Protein AF-A0A3D4QQ32-F1 (afdb_monomer_lite)

pLDDT: mean 86.43, std 11.85, range [46.62, 98.44]

Radius of gyration: 36.8 Å; chains: 1; bounding box: 83×20×96 Å

Structure (mmCIF, N/CA/C/O backbone):
data_AF-A0A3D4QQ32-F1
#
_entry.id   AF-A0A3D4QQ32-F1
#
loop_
_atom_site.group_PDB
_atom_site.id
_atom_site.type_symbol
_atom_site.label_atom_id
_atom_site.label_alt_id
_atom_site.label_comp_id
_atom_site.label_asym_id
_atom_site.label_entity_id
_atom_site.label_seq_id
_atom_site.pdbx_PDB_ins_code
_atom_site.Cartn_x
_atom_site.Cartn_y
_atom_site.Cartn_z
_atom_site.occupancy
_atom_site.B_iso_or_equiv
_atom_site.auth_seq_id
_atom_site.auth_comp_id
_atom_site.auth_asym_id
_atom_site.auth_atom_id
_atom_site.pdbx_PDB_model_num
ATOM 1 N N . MET A 1 1 ? 29.739 -12.065 -21.184 1.00 46.62 1 MET A N 1
ATOM 2 C CA . MET A 1 1 ? 28.775 -11.401 -22.089 1.00 46.62 1 MET A CA 1
ATOM 3 C C . MET A 1 1 ? 28.639 -9.953 -21.641 1.00 46.62 1 MET A C 1
ATOM 5 O O . MET A 1 1 ? 28.205 -9.726 -20.519 1.00 46.62 1 MET A O 1
ATOM 9 N N . THR A 1 2 ? 29.110 -8.991 -22.436 1.00 54.12 2 THR A N 1
ATOM 10 C CA . THR A 1 2 ? 29.081 -7.563 -22.084 1.00 54.12 2 THR A CA 1
ATOM 11 C C . THR A 1 2 ? 27.646 -7.046 -22.157 1.00 54.12 2 THR A C 1
ATOM 13 O O . THR A 1 2 ? 26.970 -7.158 -23.180 1.00 54.12 2 THR A O 1
ATOM 16 N N . LYS A 1 3 ? 27.135 -6.533 -21.039 1.00 68.06 3 LYS A N 1
ATOM 17 C CA . LYS A 1 3 ? 25.800 -5.946 -20.980 1.00 68.06 3 LYS A CA 1
ATOM 18 C C . LYS A 1 3 ? 25.859 -4.577 -21.656 1.00 68.06 3 LYS A C 1
ATOM 20 O O . LYS A 1 3 ? 26.614 -3.715 -21.226 1.00 68.06 3 LYS A O 1
ATOM 25 N N . ARG A 1 4 ? 25.080 -4.383 -22.722 1.00 76.62 4 ARG A N 1
ATOM 26 C CA . ARG A 1 4 ? 24.857 -3.044 -23.279 1.00 76.62 4 ARG A CA 1
ATOM 27 C C . ARG A 1 4 ? 23.987 -2.263 -22.301 1.00 76.62 4 ARG A C 1
ATOM 29 O O . ARG A 1 4 ? 22.820 -2.616 -22.103 1.00 76.62 4 ARG A O 1
ATOM 36 N N . ASP A 1 5 ? 24.561 -1.238 -21.690 1.00 79.56 5 ASP A N 1
ATOM 37 C CA . ASP A 1 5 ? 23.820 -0.288 -20.875 1.00 79.56 5 ASP A CA 1
ATOM 38 C C . ASP A 1 5 ? 23.301 0.844 -21.765 1.00 79.56 5 ASP A C 1
ATOM 40 O O . ASP A 1 5 ? 24.015 1.398 -22.595 1.00 79.56 5 ASP A O 1
ATOM 44 N N . TYR A 1 6 ? 22.012 1.135 -21.617 1.00 86.06 6 TYR A N 1
ATOM 45 C CA . TYR A 1 6 ? 21.318 2.186 -22.352 1.00 86.06 6 TYR A CA 1
ATOM 46 C C . TYR A 1 6 ? 20.872 3.256 -21.363 1.00 86.06 6 TYR A C 1
ATOM 48 O O . TYR A 1 6 ? 20.363 2.911 -20.282 1.00 86.06 6 TYR A O 1
ATOM 56 N N . THR A 1 7 ? 21.027 4.522 -21.751 1.00 86.75 7 THR A N 1
ATOM 57 C CA . THR A 1 7 ? 20.571 5.672 -20.965 1.00 86.75 7 THR A CA 1
ATOM 58 C C . THR A 1 7 ? 19.053 5.663 -20.815 1.00 86.75 7 THR A C 1
ATOM 60 O O . THR A 1 7 ? 18.333 4.943 -21.519 1.00 86.75 7 THR A O 1
ATOM 63 N N . GLN A 1 8 ? 18.555 6.406 -19.833 1.00 80.81 8 GLN A N 1
ATOM 64 C CA . GLN A 1 8 ? 17.134 6.414 -19.513 1.00 80.81 8 GLN A CA 1
ATOM 65 C C . GLN A 1 8 ? 16.331 7.104 -20.616 1.00 80.81 8 GLN A C 1
ATOM 67 O O . GLN A 1 8 ? 15.345 6.558 -21.107 1.00 80.81 8 GLN A O 1
ATOM 72 N N . GLU A 1 9 ? 16.833 8.243 -21.068 1.00 85.12 9 GLU A N 1
ATOM 73 C CA . GLU A 1 9 ? 16.263 9.081 -22.116 1.00 85.12 9 GLU A CA 1
ATOM 74 C C . GLU A 1 9 ? 16.106 8.273 -23.404 1.00 85.12 9 GLU A C 1
ATOM 76 O O . GLU A 1 9 ? 15.067 8.323 -24.063 1.00 85.12 9 GLU A O 1
ATOM 81 N N . PHE A 1 10 ? 17.105 7.439 -23.710 1.00 90.44 10 PHE A N 1
ATOM 82 C CA . PHE A 1 10 ? 17.068 6.557 -24.866 1.00 90.44 10 PHE A CA 1
ATOM 83 C C . PHE A 1 10 ? 15.996 5.471 -24.725 1.00 90.44 10 PHE A C 1
ATOM 85 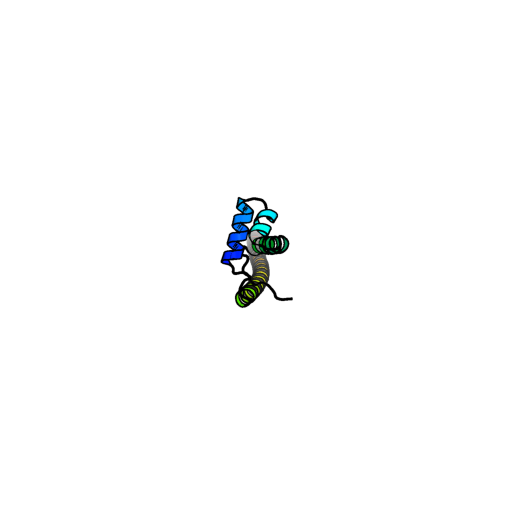O O . PHE A 1 10 ? 15.214 5.254 -25.647 1.00 90.44 10 PHE A O 1
ATOM 92 N N . LYS A 1 11 ? 15.889 4.806 -23.566 1.00 90.38 11 LYS A N 1
ATOM 93 C CA . LYS A 1 11 ? 14.831 3.799 -23.342 1.00 90.38 11 LYS A CA 1
ATOM 94 C C . LYS A 1 11 ? 13.442 4.406 -23.491 1.00 90.38 11 LYS A C 1
ATOM 96 O O . LYS A 1 11 ? 12.572 3.786 -24.099 1.00 90.38 11 LYS A O 1
ATOM 101 N N . GLU A 1 12 ? 13.234 5.600 -22.949 1.00 88.62 12 GLU A N 1
ATOM 102 C CA . GLU A 1 12 ? 11.962 6.308 -23.050 1.00 88.62 12 GLU A CA 1
ATOM 103 C C . GLU A 1 12 ? 11.649 6.737 -24.480 1.00 88.62 12 GLU A C 1
ATOM 105 O O . GLU A 1 12 ? 10.523 6.539 -24.932 1.00 88.62 12 GLU A O 1
ATOM 110 N N . GLN A 1 13 ? 12.637 7.262 -25.210 1.00 91.81 13 GLN A N 1
ATOM 111 C CA . GLN A 1 13 ? 12.491 7.612 -26.620 1.00 91.81 13 GLN A CA 1
ATOM 112 C C . GLN A 1 13 ? 12.047 6.396 -27.439 1.00 91.81 13 GLN A C 1
ATOM 114 O O . GLN A 1 13 ? 11.058 6.474 -28.163 1.00 91.81 13 GLN A O 1
ATOM 119 N N . ILE A 1 14 ? 12.718 5.254 -27.266 1.00 92.94 14 ILE A N 1
ATOM 120 C CA . ILE A 1 14 ? 12.372 4.010 -27.961 1.00 92.94 14 ILE A CA 1
ATOM 121 C C . ILE A 1 14 ? 10.965 3.536 -27.590 1.00 92.94 14 ILE A C 1
ATOM 123 O O . ILE A 1 14 ? 10.222 3.072 -28.454 1.00 92.94 14 ILE A O 1
ATOM 127 N N . LEU A 1 15 ? 10.575 3.635 -26.316 1.00 90.38 15 LEU A N 1
ATOM 128 C CA . LEU A 1 15 ? 9.240 3.230 -25.879 1.00 90.38 15 LEU A CA 1
ATOM 129 C C . LEU A 1 15 ? 8.137 4.147 -26.419 1.00 90.38 15 LEU A C 1
ATOM 131 O O . LEU A 1 15 ? 7.095 3.616 -26.803 1.00 90.38 15 LEU A O 1
ATOM 135 N N . ARG A 1 16 ? 8.360 5.467 -26.479 1.00 91.38 16 ARG A N 1
ATOM 136 C CA . ARG A 1 16 ? 7.440 6.430 -27.110 1.00 91.38 16 ARG A CA 1
ATOM 137 C C . ARG A 1 16 ? 7.290 6.140 -28.599 1.00 91.38 16 ARG A C 1
ATOM 139 O O . ARG A 1 16 ? 6.184 5.923 -29.076 1.00 91.38 16 ARG A O 1
ATOM 146 N N . GLU A 1 17 ? 8.404 5.977 -29.299 1.00 92.50 17 GLU A N 1
ATOM 147 C CA . GLU A 1 17 ? 8.398 5.672 -30.729 1.00 92.50 17 GLU A CA 1
ATOM 148 C C . GLU A 1 17 ? 7.728 4.317 -31.032 1.00 92.50 17 GLU A C 1
ATOM 150 O O . GLU A 1 17 ? 7.008 4.170 -32.016 1.00 92.50 17 GLU A O 1
ATOM 155 N N . CYS A 1 18 ? 7.887 3.317 -30.157 1.00 91.94 18 CYS A N 1
ATOM 156 C CA . CYS A 1 18 ? 7.150 2.054 -30.263 1.00 91.94 18 CYS A CA 1
ATOM 157 C C . CYS A 1 18 ? 5.634 2.213 -30.081 1.00 91.94 18 CYS A C 1
ATOM 159 O O . CYS A 1 18 ? 4.887 1.395 -30.618 1.00 91.94 18 CYS A O 1
ATOM 161 N N . GLN A 1 19 ? 5.183 3.194 -29.294 1.00 88.06 19 GLN A N 1
ATOM 162 C CA . GLN A 1 19 ? 3.759 3.495 -29.121 1.00 88.06 19 GLN A CA 1
ATOM 163 C C . GLN A 1 19 ? 3.201 4.221 -30.346 1.00 88.06 19 GLN A C 1
ATOM 165 O O . GLN A 1 19 ? 2.142 3.835 -30.826 1.00 88.06 19 GLN A O 1
ATOM 170 N N . GLU A 1 20 ? 3.937 5.193 -30.887 1.00 91.19 20 GLU A N 1
ATOM 171 C CA . GLU A 1 20 ? 3.550 5.959 -32.079 1.00 91.19 20 GLU A CA 1
ATOM 172 C C . GLU A 1 20 ? 3.495 5.089 -33.342 1.00 91.19 20 GLU A C 1
ATOM 174 O O . GLU A 1 20 ? 2.526 5.128 -34.093 1.00 91.19 20 GLU A O 1
ATOM 179 N N . VAL A 1 21 ? 4.520 4.259 -33.565 1.00 90.44 21 VAL A N 1
ATOM 180 C CA . VAL A 1 21 ? 4.615 3.389 -34.751 1.00 90.44 21 VAL A CA 1
ATOM 181 C C . VAL A 1 21 ? 3.720 2.149 -34.623 1.00 90.44 21 VAL A C 1
ATOM 183 O O . VAL A 1 21 ? 3.399 1.501 -35.617 1.00 90.44 21 VAL A O 1
ATOM 186 N N . GLY A 1 22 ? 3.366 1.744 -33.399 1.00 86.81 22 GLY A N 1
ATOM 187 C CA . GLY A 1 22 ? 2.580 0.534 -33.132 1.00 86.81 22 GLY A CA 1
ATOM 188 C C . GLY A 1 22 ? 3.303 -0.791 -33.429 1.00 86.81 22 GLY A C 1
ATOM 189 O O . GLY A 1 22 ? 2.737 -1.861 -33.205 1.00 86.81 22 GLY A O 1
ATOM 190 N N . ASN A 1 23 ? 4.561 -0.760 -33.892 1.00 89.94 23 ASN A N 1
ATOM 191 C CA . ASN A 1 23 ? 5.334 -1.949 -34.257 1.00 89.94 23 ASN A CA 1
ATOM 192 C C . ASN A 1 23 ? 6.750 -1.950 -33.655 1.00 89.94 23 ASN A C 1
ATOM 194 O O . ASN A 1 23 ? 7.687 -1.354 -34.188 1.00 89.94 23 ASN A O 1
ATOM 198 N N . VAL A 1 24 ? 6.922 -2.722 -32.577 1.00 91.56 24 VAL A N 1
ATOM 199 C CA . VAL A 1 24 ? 8.197 -2.862 -31.849 1.00 91.56 24 VAL A CA 1
ATOM 200 C C . VAL A 1 24 ? 9.316 -3.434 -32.726 1.00 91.56 24 VAL A C 1
ATOM 202 O O . VAL A 1 24 ? 10.467 -3.041 -32.566 1.00 91.56 24 VAL A O 1
ATOM 205 N N . ALA A 1 25 ? 9.016 -4.335 -33.666 1.00 90.94 25 ALA A N 1
ATOM 206 C CA . ALA A 1 25 ? 10.038 -4.990 -34.487 1.00 90.94 25 ALA A CA 1
ATOM 207 C C . ALA A 1 25 ? 10.686 -4.034 -35.502 1.00 90.94 25 ALA A C 1
ATOM 209 O O . ALA A 1 25 ? 11.867 -4.169 -35.824 1.00 90.94 25 ALA A O 1
ATOM 210 N N . VAL A 1 26 ? 9.932 -3.054 -36.006 1.00 92.88 26 VAL A N 1
ATOM 211 C CA . VAL A 1 26 ? 10.461 -2.020 -36.911 1.00 92.88 26 VAL A CA 1
ATOM 212 C C . VAL A 1 26 ? 11.391 -1.079 -36.148 1.00 92.88 26 VAL A C 1
ATOM 214 O O . VAL A 1 26 ? 12.529 -0.873 -36.569 1.00 92.88 26 VAL A O 1
ATOM 217 N N . VAL A 1 27 ? 10.947 -0.591 -34.987 1.00 93.94 27 VAL A N 1
ATOM 218 C CA . VAL A 1 27 ? 11.746 0.288 -34.120 1.00 93.94 27 VAL A CA 1
ATOM 219 C C . VAL A 1 27 ? 13.018 -0.421 -33.638 1.00 93.94 27 VAL A C 1
ATOM 221 O O . VAL A 1 27 ? 14.110 0.136 -33.714 1.00 93.94 27 VAL A O 1
ATOM 224 N N . ALA A 1 28 ? 12.903 -1.687 -33.227 1.00 93.69 28 ALA A N 1
ATOM 225 C CA . ALA A 1 28 ? 14.027 -2.529 -32.822 1.00 93.69 28 ALA A CA 1
ATOM 226 C C . ALA A 1 28 ? 15.113 -2.623 -33.904 1.00 93.69 28 ALA A C 1
ATOM 228 O O . ALA A 1 28 ? 16.291 -2.421 -33.611 1.00 93.69 28 ALA A O 1
ATOM 229 N N . ARG A 1 29 ? 14.717 -2.877 -35.160 1.00 92.88 29 ARG A N 1
ATOM 230 C CA . ARG A 1 29 ? 15.651 -2.951 -36.294 1.00 92.88 29 ARG A CA 1
ATOM 231 C C . ARG A 1 29 ? 16.331 -1.612 -36.568 1.00 92.88 29 ARG A C 1
ATOM 233 O O . ARG A 1 29 ? 17.544 -1.597 -36.738 1.00 92.88 29 ARG A O 1
ATOM 240 N N . ARG A 1 30 ? 15.583 -0.501 -36.553 1.00 93.00 30 ARG A N 1
ATOM 241 C CA . ARG A 1 30 ? 16.134 0.845 -36.796 1.00 93.00 30 ARG A CA 1
ATOM 242 C C . ARG A 1 30 ? 17.214 1.228 -35.786 1.00 93.00 30 ARG A C 1
ATOM 244 O O . ARG A 1 30 ? 18.215 1.823 -36.162 1.00 93.00 30 ARG A O 1
ATOM 251 N N . HIS A 1 31 ? 17.026 0.855 -34.523 1.00 91.50 31 HIS A N 1
ATOM 252 C CA . HIS A 1 31 ? 17.962 1.183 -33.442 1.00 91.50 31 HIS A CA 1
ATOM 253 C C . HIS A 1 31 ? 18.959 0.062 -33.124 1.00 91.50 31 HIS A C 1
ATOM 255 O O . HIS A 1 31 ? 19.727 0.167 -32.170 1.00 91.50 31 HIS A O 1
ATOM 261 N N . ASN A 1 32 ? 18.954 -1.021 -33.909 1.00 91.75 32 ASN A N 1
ATOM 262 C CA . ASN A 1 32 ? 19.791 -2.205 -33.711 1.00 91.75 32 ASN A CA 1
ATOM 263 C C . ASN A 1 32 ? 19.700 -2.793 -32.281 1.00 91.75 32 ASN A C 1
ATOM 265 O O . ASN A 1 32 ? 20.694 -3.212 -31.677 1.00 91.75 32 ASN A O 1
ATOM 269 N N . ILE A 1 33 ? 18.484 -2.802 -31.727 1.00 92.25 33 ILE A N 1
ATOM 270 C CA . ILE A 1 33 ? 18.153 -3.333 -30.400 1.00 92.25 33 ILE A CA 1
ATOM 271 C C . ILE A 1 33 ? 17.350 -4.617 -30.588 1.00 92.25 33 ILE A C 1
ATOM 273 O O . ILE A 1 33 ? 16.516 -4.711 -31.482 1.00 92.25 33 ILE A O 1
ATOM 277 N N . SER A 1 34 ? 17.537 -5.612 -29.719 1.00 92.00 34 SER A N 1
ATOM 278 C CA . SER A 1 34 ? 16.656 -6.781 -29.752 1.00 92.00 34 SER A CA 1
ATOM 279 C C . SER A 1 34 ? 15.215 -6.384 -29.363 1.00 92.00 34 SER A C 1
ATOM 281 O O . SER A 1 34 ? 15.026 -5.684 -28.360 1.00 92.00 34 SER A O 1
ATOM 283 N N . PRO A 1 35 ? 14.175 -6.867 -30.071 1.00 92.19 35 PRO A N 1
ATOM 284 C CA . PRO A 1 35 ? 12.783 -6.621 -29.683 1.00 92.19 35 PRO A CA 1
ATOM 285 C C . PRO A 1 35 ? 12.485 -7.058 -28.241 1.00 92.19 35 PRO A C 1
ATOM 287 O O . PRO A 1 35 ? 11.748 -6.391 -27.515 1.00 92.19 35 PRO A O 1
ATOM 290 N N . ASN A 1 36 ? 13.118 -8.145 -27.783 1.00 92.81 36 ASN A N 1
ATOM 291 C CA . ASN A 1 36 ? 12.965 -8.660 -26.423 1.00 92.81 36 ASN A CA 1
ATOM 292 C C . ASN A 1 36 ? 13.452 -7.663 -25.353 1.00 92.81 36 ASN A C 1
ATOM 294 O O . ASN A 1 36 ? 12.839 -7.517 -24.291 1.00 92.81 36 ASN A O 1
ATOM 298 N N . THR A 1 37 ? 14.524 -6.919 -25.642 1.00 91.94 37 THR A N 1
ATOM 299 C CA . THR A 1 37 ? 15.016 -5.841 -24.772 1.00 91.94 37 THR A CA 1
ATOM 300 C C . THR A 1 37 ? 13.957 -4.748 -24.613 1.00 91.94 37 THR A C 1
ATOM 302 O O . THR A 1 37 ? 13.655 -4.349 -23.487 1.00 91.94 37 THR A O 1
ATOM 305 N N . ILE A 1 38 ? 13.325 -4.328 -25.712 1.00 91.56 38 ILE A N 1
ATOM 306 C CA . ILE A 1 38 ? 12.266 -3.309 -25.689 1.00 91.56 38 ILE A CA 1
ATOM 307 C C . ILE A 1 38 ? 11.033 -3.820 -24.932 1.00 91.56 38 ILE A C 1
ATOM 309 O O . ILE A 1 38 ? 10.487 -3.114 -24.083 1.00 91.56 38 ILE A O 1
ATOM 313 N N . HIS A 1 39 ? 10.619 -5.071 -25.156 1.00 91.88 39 HIS A N 1
ATOM 314 C CA . HIS A 1 39 ? 9.525 -5.686 -24.396 1.00 91.88 39 HIS A CA 1
ATOM 315 C C . HIS A 1 39 ? 9.818 -5.746 -22.893 1.00 91.88 39 HIS A C 1
ATOM 317 O O . HIS A 1 39 ? 8.922 -5.507 -22.077 1.00 91.88 39 HIS A O 1
ATOM 323 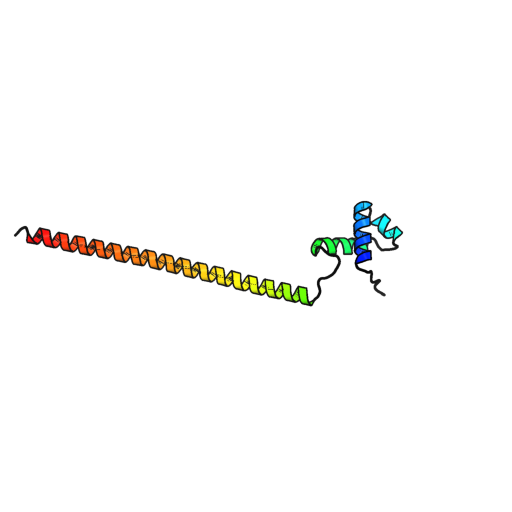N N . THR A 1 40 ? 11.073 -6.002 -22.518 1.00 90.31 40 THR A N 1
ATOM 324 C CA . THR A 1 40 ? 11.516 -5.973 -21.121 1.00 90.31 40 THR A CA 1
ATOM 325 C C . THR A 1 40 ? 11.376 -4.575 -20.521 1.00 90.31 40 THR A C 1
ATOM 327 O O . THR A 1 40 ? 10.845 -4.441 -19.417 1.00 90.31 40 THR A O 1
ATOM 330 N N . TRP A 1 41 ? 11.788 -3.524 -21.238 1.00 91.62 41 TRP A N 1
ATOM 331 C CA . TRP A 1 41 ? 11.603 -2.138 -20.790 1.00 91.62 41 TRP A CA 1
ATOM 332 C C . TRP A 1 41 ? 10.128 -1.768 -20.675 1.00 91.62 41 TRP A C 1
ATOM 334 O O . TRP A 1 41 ? 9.715 -1.265 -19.634 1.00 91.62 41 TRP A O 1
ATOM 344 N N . ARG A 1 42 ? 9.306 -2.120 -21.670 1.00 88.44 42 ARG A N 1
ATOM 345 C CA . ARG A 1 42 ? 7.855 -1.876 -21.652 1.00 88.44 42 ARG A CA 1
ATOM 346 C C . ARG A 1 42 ? 7.188 -2.526 -20.441 1.00 88.44 42 ARG A C 1
ATOM 348 O O . ARG A 1 42 ? 6.326 -1.932 -19.803 1.00 88.44 42 ARG A O 1
ATOM 355 N N . ARG A 1 43 ? 7.587 -3.757 -20.114 1.00 86.69 43 ARG A N 1
ATOM 356 C CA . ARG A 1 43 ? 7.081 -4.496 -18.952 1.00 86.69 43 ARG A CA 1
ATOM 357 C C . ARG A 1 43 ? 7.507 -3.846 -17.633 1.00 86.69 43 ARG A C 1
ATOM 359 O O . ARG A 1 43 ? 6.695 -3.806 -16.718 1.00 86.69 43 ARG A O 1
ATOM 366 N N . LYS A 1 44 ? 8.738 -3.334 -17.532 1.00 83.44 44 LYS A N 1
ATOM 367 C CA . LYS A 1 44 ? 9.209 -2.592 -16.349 1.00 83.44 44 LYS A CA 1
ATOM 368 C C . LYS A 1 44 ? 8.454 -1.273 -16.173 1.00 83.44 44 LYS A C 1
ATOM 370 O O . LYS A 1 44 ? 7.879 -1.067 -15.110 1.00 83.44 44 LYS A O 1
ATOM 375 N N . ALA A 1 45 ? 8.341 -0.481 -17.241 1.00 83.12 45 ALA A N 1
ATOM 376 C CA . ALA A 1 45 ? 7.582 0.770 -17.252 1.00 83.12 45 ALA A CA 1
ATOM 377 C C . ALA A 1 45 ? 6.135 0.580 -16.780 1.00 83.12 45 ALA A C 1
ATOM 379 O O . ALA A 1 45 ? 5.645 1.350 -15.968 1.00 83.12 45 ALA A O 1
ATOM 380 N N . ARG A 1 46 ? 5.461 -0.493 -17.217 1.00 81.88 46 ARG A N 1
ATOM 381 C CA . ARG A 1 46 ? 4.081 -0.786 -16.791 1.00 81.88 46 ARG A CA 1
ATOM 382 C C . ARG A 1 46 ? 3.933 -1.139 -15.311 1.00 81.88 46 ARG A C 1
ATOM 384 O O . ARG A 1 46 ? 2.868 -0.908 -14.762 1.00 81.88 46 ARG A O 1
ATOM 391 N N . ARG A 1 47 ? 4.945 -1.747 -14.682 1.00 77.50 47 ARG A N 1
ATOM 392 C CA . ARG A 1 47 ? 4.863 -2.149 -13.266 1.00 77.50 47 ARG A CA 1
ATOM 393 C C . ARG A 1 47 ? 5.238 -1.027 -12.311 1.00 77.50 47 ARG A C 1
ATOM 395 O O . ARG A 1 47 ? 4.634 -0.913 -11.258 1.00 77.50 47 ARG A O 1
ATOM 402 N N . THR A 1 48 ? 6.263 -0.257 -12.658 1.00 68.25 48 THR A N 1
ATOM 403 C CA . THR A 1 48 ? 6.858 0.745 -11.761 1.00 68.25 48 THR A CA 1
ATOM 404 C C . THR A 1 48 ? 6.467 2.173 -12.155 1.00 68.25 48 THR A C 1
ATOM 406 O O . THR A 1 48 ? 6.829 3.117 -11.470 1.00 68.25 48 THR A O 1
ATOM 409 N N . GLY A 1 49 ? 5.771 2.365 -13.281 1.00 71.00 49 GLY A N 1
ATOM 410 C CA . GLY A 1 49 ? 5.518 3.686 -13.872 1.00 71.00 49 GLY A CA 1
ATOM 411 C C . GLY A 1 49 ? 6.738 4.279 -14.590 1.00 71.00 49 GLY A C 1
ATOM 412 O O . GLY A 1 49 ? 6.599 5.230 -15.349 1.00 71.00 49 GLY A O 1
ATOM 413 N N . SER A 1 50 ? 7.924 3.688 -14.409 1.00 69.81 50 SER A N 1
ATOM 414 C CA . SER A 1 50 ? 9.188 4.123 -15.002 1.00 69.81 50 SER A CA 1
ATOM 415 C C . SER A 1 50 ? 10.039 2.933 -15.460 1.00 69.81 50 SER A C 1
ATOM 417 O O . SER A 1 50 ? 9.905 1.809 -14.965 1.00 69.81 50 SER A O 1
ATOM 419 N N . THR A 1 51 ? 10.933 3.163 -16.426 1.00 66.25 51 THR A N 1
ATOM 420 C CA . THR A 1 51 ? 11.996 2.203 -16.773 1.00 66.25 51 THR A CA 1
ATOM 421 C C . THR A 1 51 ? 13.212 2.296 -15.856 1.00 66.25 51 THR A C 1
ATOM 423 O O . THR A 1 51 ? 14.066 1.402 -15.913 1.00 66.25 51 THR A O 1
ATOM 426 N N . THR A 1 52 ? 13.286 3.326 -15.006 1.00 65.88 52 THR A N 1
ATOM 427 C CA . THR A 1 52 ? 14.261 3.408 -13.919 1.00 65.88 52 THR A CA 1
ATOM 428 C C . THR A 1 52 ? 13.849 2.482 -12.773 1.00 65.88 52 THR A C 1
ATOM 430 O O . THR A 1 52 ? 12.704 2.511 -12.319 1.00 65.88 52 THR A O 1
ATOM 433 N N . PRO A 1 53 ? 14.760 1.626 -12.282 1.00 62.72 53 PRO A N 1
ATOM 434 C CA . PRO A 1 53 ? 14.608 1.061 -10.951 1.00 62.72 53 PRO A CA 1
ATOM 435 C C . PRO A 1 53 ? 14.592 2.209 -9.937 1.00 62.72 53 PRO A C 1
ATOM 437 O O . PRO A 1 53 ? 15.415 3.119 -10.050 1.00 62.72 53 PRO A O 1
ATOM 440 N N . LEU A 1 54 ? 13.691 2.157 -8.954 1.00 70.00 54 LEU A N 1
ATOM 441 C CA . LEU A 1 54 ? 13.790 3.047 -7.798 1.00 70.00 54 LEU A CA 1
ATOM 442 C C . LEU A 1 54 ? 15.162 2.859 -7.127 1.00 70.00 54 LEU A C 1
ATOM 444 O O . LEU A 1 54 ? 15.645 1.718 -7.065 1.00 70.00 54 LEU A O 1
ATOM 448 N N . PRO A 1 55 ? 15.785 3.938 -6.623 1.00 76.94 55 PRO A N 1
ATOM 449 C CA . PRO A 1 55 ? 16.953 3.839 -5.762 1.00 76.94 55 PRO A CA 1
ATOM 450 C C . PRO A 1 55 ? 16.727 2.804 -4.657 1.00 76.94 55 PRO A C 1
ATOM 452 O O . PRO A 1 55 ? 15.635 2.694 -4.097 1.00 76.94 55 PRO A O 1
ATOM 455 N N . ALA A 1 56 ? 17.756 2.013 -4.348 1.00 75.19 56 ALA A N 1
ATOM 456 C CA . ALA A 1 56 ? 17.632 0.931 -3.370 1.00 75.19 56 ALA A CA 1
ATOM 457 C C . ALA A 1 56 ? 17.181 1.444 -1.989 1.00 75.19 56 ALA A C 1
ATOM 459 O O . ALA A 1 56 ? 16.473 0.736 -1.271 1.00 75.19 56 ALA A O 1
ATOM 460 N N . ASP A 1 57 ? 17.557 2.674 -1.647 1.00 78.62 57 ASP A N 1
ATOM 461 C CA . ASP A 1 57 ? 17.179 3.323 -0.395 1.00 78.62 57 ASP A CA 1
ATOM 462 C C . ASP A 1 57 ? 15.698 3.714 -0.375 1.00 78.62 57 ASP A C 1
ATOM 464 O O . ASP A 1 57 ? 15.026 3.470 0.626 1.00 78.62 57 ASP A O 1
ATOM 468 N N . ASP A 1 58 ? 15.146 4.175 -1.501 1.00 78.56 58 ASP A N 1
ATOM 469 C CA . ASP A 1 58 ? 13.713 4.463 -1.629 1.00 78.56 58 ASP A CA 1
ATOM 470 C C . ASP A 1 58 ? 12.882 3.185 -1.499 1.00 78.56 58 ASP A C 1
ATOM 472 O O . ASP A 1 58 ? 11.873 3.162 -0.798 1.00 78.56 58 ASP A O 1
ATOM 476 N N . VAL A 1 59 ? 13.333 2.077 -2.097 1.00 81.56 59 VAL A N 1
ATOM 477 C CA . VAL A 1 59 ? 12.658 0.774 -1.962 1.00 81.56 59 VAL A CA 1
ATOM 478 C C . VAL A 1 59 ? 12.651 0.302 -0.507 1.00 81.56 59 VAL A C 1
ATOM 480 O O . VAL A 1 59 ? 11.626 -0.171 -0.010 1.00 81.56 59 VAL A O 1
ATOM 483 N N . LYS A 1 60 ? 13.781 0.437 0.199 1.00 84.44 60 LYS A N 1
ATOM 484 C CA . LYS A 1 60 ? 13.863 0.109 1.630 1.00 84.44 60 LYS A CA 1
ATOM 485 C C . LYS A 1 60 ? 12.939 1.000 2.451 1.00 84.44 60 LYS A C 1
ATOM 487 O O . LYS A 1 60 ? 12.229 0.488 3.314 1.00 84.44 60 LYS A O 1
ATOM 492 N N . ARG A 1 61 ? 12.917 2.303 2.159 1.00 89.88 61 ARG A N 1
ATOM 493 C CA . ARG A 1 61 ? 12.076 3.270 2.861 1.00 89.88 61 ARG A CA 1
ATOM 494 C C . ARG A 1 61 ? 10.594 2.982 2.660 1.00 89.88 61 ARG A C 1
ATOM 496 O O . ARG A 1 61 ? 9.850 2.982 3.634 1.00 89.88 61 ARG A O 1
ATOM 503 N N . ILE A 1 62 ? 10.173 2.681 1.433 1.00 89.19 62 ILE A N 1
ATOM 504 C CA . ILE A 1 62 ? 8.792 2.287 1.122 1.00 89.19 62 ILE A CA 1
ATOM 505 C C . ILE A 1 62 ? 8.409 1.048 1.930 1.00 89.19 62 ILE A C 1
ATOM 507 O O . ILE A 1 62 ? 7.405 1.066 2.634 1.00 89.19 62 ILE A O 1
ATOM 511 N N . LYS A 1 63 ? 9.252 0.011 1.922 1.00 91.50 63 LYS A N 1
ATOM 512 C CA . LYS A 1 63 ? 8.993 -1.222 2.676 1.00 91.50 63 LYS A CA 1
ATOM 513 C C . LYS A 1 63 ? 8.895 -0.984 4.188 1.00 91.50 63 LYS A C 1
ATOM 515 O O . LYS A 1 63 ? 8.064 -1.588 4.864 1.00 91.50 63 LYS A O 1
ATOM 520 N N . GLU A 1 64 ? 9.741 -0.114 4.734 1.00 93.62 64 GLU A N 1
ATOM 521 C CA . GLU A 1 64 ? 9.684 0.280 6.145 1.00 93.62 64 GLU A CA 1
ATOM 522 C C . GLU A 1 64 ? 8.375 1.020 6.467 1.00 93.62 64 GLU A C 1
ATOM 524 O O . GLU A 1 64 ? 7.725 0.729 7.473 1.00 93.62 64 GLU A O 1
ATOM 529 N N . LEU A 1 65 ? 7.965 1.950 5.600 1.00 94.44 65 LEU A N 1
ATOM 530 C CA . LEU A 1 65 ? 6.716 2.694 5.748 1.00 94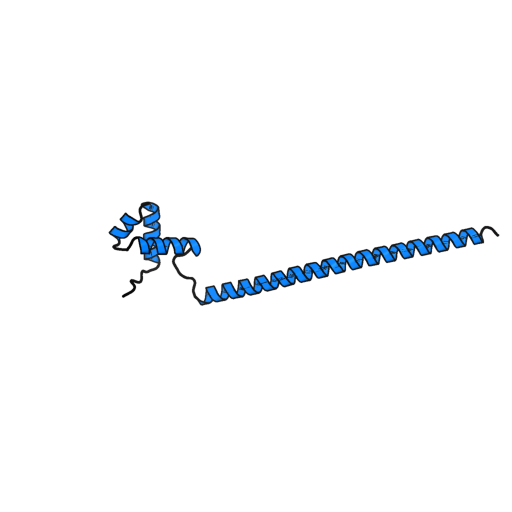.44 65 LEU A CA 1
ATOM 531 C C . LEU A 1 65 ? 5.495 1.775 5.665 1.00 94.44 65 LEU A C 1
ATOM 533 O O . LEU A 1 65 ? 4.605 1.891 6.504 1.00 94.44 65 LEU A O 1
ATOM 537 N N . GLU A 1 66 ? 5.472 0.829 4.726 1.00 94.62 66 GLU A N 1
ATOM 538 C CA . GLU A 1 66 ? 4.421 -0.189 4.608 1.00 94.62 66 GLU A CA 1
ATOM 539 C C . GLU A 1 66 ? 4.316 -1.038 5.881 1.00 94.62 66 GLU A C 1
ATOM 541 O O . GLU A 1 66 ? 3.222 -1.226 6.416 1.00 94.62 66 GLU A O 1
ATOM 546 N N . ALA A 1 67 ? 5.448 -1.494 6.427 1.00 94.94 67 ALA A N 1
ATOM 547 C CA . ALA A 1 67 ? 5.469 -2.257 7.674 1.00 94.94 67 ALA A CA 1
ATOM 548 C C . ALA A 1 67 ? 4.954 -1.430 8.864 1.00 94.94 67 ALA A C 1
ATOM 550 O O . ALA A 1 67 ? 4.188 -1.923 9.698 1.00 94.94 67 ALA A O 1
ATOM 551 N N . ARG A 1 68 ? 5.340 -0.151 8.938 1.00 96.00 68 ARG A N 1
ATOM 552 C CA . ARG A 1 68 ? 4.871 0.764 9.983 1.00 96.00 68 ARG A CA 1
ATOM 553 C C . ARG A 1 68 ? 3.373 1.033 9.859 1.00 96.00 68 ARG A C 1
ATOM 555 O O . ARG A 1 68 ? 2.683 1.045 10.876 1.00 96.00 68 ARG A O 1
ATOM 562 N N . LEU A 1 69 ? 2.871 1.203 8.640 1.00 97.06 69 LEU A N 1
ATOM 563 C CA . LEU A 1 69 ? 1.454 1.405 8.359 1.00 97.06 69 LEU A CA 1
ATOM 564 C C . LEU A 1 69 ? 0.629 0.170 8.733 1.00 97.06 69 LEU A C 1
ATOM 566 O O . LEU A 1 69 ? -0.382 0.310 9.417 1.00 97.06 69 LEU A O 1
ATOM 570 N N . ALA A 1 70 ? 1.096 -1.032 8.386 1.00 95.50 70 ALA A N 1
ATOM 571 C CA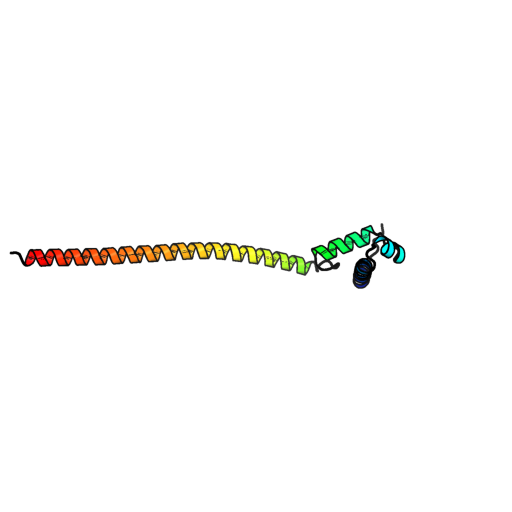 . ALA A 1 70 ? 0.454 -2.280 8.795 1.00 95.50 70 ALA A CA 1
ATOM 572 C C . ALA A 1 70 ? 0.361 -2.388 10.326 1.00 95.50 70 ALA A C 1
ATOM 574 O O . ALA A 1 70 ? -0.713 -2.651 10.864 1.00 95.50 70 ALA A O 1
ATOM 575 N N . LYS A 1 71 ? 1.455 -2.089 11.042 1.00 96.75 71 LYS A N 1
ATOM 576 C CA . LYS A 1 71 ? 1.462 -2.069 12.512 1.00 96.75 71 LYS A CA 1
ATOM 577 C C . LYS A 1 71 ? 0.456 -1.060 13.077 1.00 96.75 71 LYS A C 1
ATOM 579 O O . LYS A 1 71 ? -0.312 -1.402 13.974 1.00 96.75 71 LYS A O 1
ATOM 584 N N . ILE A 1 72 ? 0.436 0.165 12.548 1.00 96.88 72 ILE A N 1
ATOM 585 C CA . ILE A 1 72 ? -0.509 1.206 12.981 1.00 96.88 72 ILE A CA 1
ATOM 586 C C . ILE A 1 72 ? -1.956 0.763 12.732 1.00 96.88 72 ILE A C 1
ATOM 588 O O . ILE A 1 72 ? -2.791 0.943 13.612 1.00 96.88 72 ILE A O 1
ATOM 592 N N . SER A 1 73 ? -2.246 0.139 11.588 1.00 96.19 73 SER A N 1
ATOM 593 C CA . SER A 1 73 ? -3.578 -0.397 11.284 1.00 96.19 73 SER A CA 1
ATOM 594 C C . SER A 1 73 ? -4.003 -1.453 12.303 1.00 96.19 73 SER A C 1
ATOM 596 O O . SER A 1 73 ? -5.085 -1.350 12.871 1.00 96.19 73 SER A O 1
ATOM 598 N N . THR A 1 74 ? -3.130 -2.421 12.605 1.00 97.19 74 THR A N 1
ATOM 599 C CA . THR A 1 74 ? -3.445 -3.475 13.584 1.00 97.19 74 THR A CA 1
ATOM 600 C C . THR A 1 74 ? -3.693 -2.923 14.985 1.00 97.19 74 THR A C 1
ATOM 602 O O . THR A 1 74 ? -4.592 -3.392 15.684 1.00 97.19 74 THR A O 1
ATOM 605 N N . GLU A 1 75 ? -2.928 -1.907 15.392 1.00 97.62 75 GLU A N 1
ATOM 606 C CA . GLU A 1 75 ? -3.135 -1.249 16.680 1.00 97.62 75 GLU A CA 1
ATOM 607 C C . GLU A 1 75 ? -4.444 -0.454 16.680 1.00 97.62 75 GLU A C 1
ATOM 609 O O . GLU A 1 75 ? -5.195 -0.510 17.646 1.00 97.62 75 GLU A O 1
ATOM 614 N N . ASN A 1 76 ? -4.781 0.218 15.577 1.00 98.31 76 ASN A N 1
ATOM 615 C CA . ASN A 1 76 ? -6.045 0.935 15.439 1.00 98.31 76 ASN A CA 1
ATOM 616 C C . ASN A 1 76 ? -7.251 -0.012 15.572 1.00 98.31 76 ASN A C 1
ATOM 618 O O . ASN A 1 76 ? -8.172 0.271 16.336 1.00 98.31 76 ASN A O 1
ATOM 622 N N . ASP A 1 77 ? -7.216 -1.171 14.913 1.00 98.19 77 ASP A N 1
ATOM 623 C CA . ASP A 1 77 ? -8.281 -2.179 15.002 1.00 98.19 77 ASP A CA 1
ATOM 624 C C . ASP A 1 77 ? -8.393 -2.790 16.404 1.00 98.19 77 ASP A C 1
ATOM 626 O O . ASP A 1 77 ? -9.476 -3.172 16.856 1.00 98.19 77 ASP A O 1
ATOM 630 N N . ARG A 1 78 ? -7.271 -2.898 17.121 1.00 98.12 78 ARG A N 1
ATOM 631 C CA . ARG A 1 78 ? -7.260 -3.304 18.528 1.00 98.12 78 ARG A CA 1
ATOM 632 C C . ARG A 1 78 ? -7.887 -2.234 19.419 1.00 98.12 78 ARG A C 1
ATOM 634 O O . ARG A 1 78 ? -8.742 -2.567 20.234 1.00 98.12 78 ARG A O 1
ATOM 641 N N . LEU A 1 79 ? -7.493 -0.974 19.252 1.00 98.31 79 LEU A N 1
ATOM 642 C CA . LEU A 1 79 ? -8.016 0.144 20.034 1.00 98.31 79 LEU A CA 1
ATO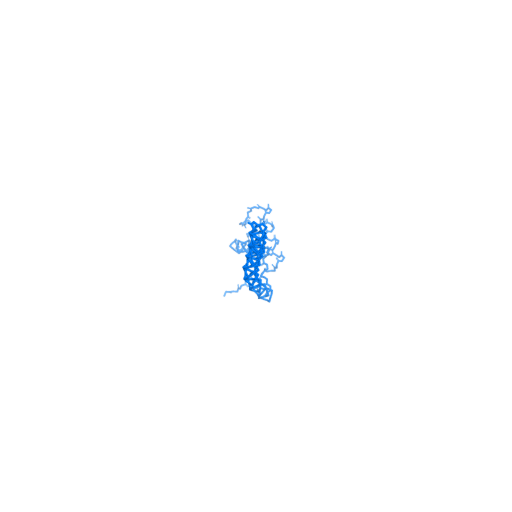M 643 C C . LEU A 1 79 ? -9.517 0.328 19.807 1.00 98.31 79 LEU A C 1
ATOM 645 O O . LEU A 1 79 ? -10.255 0.449 20.777 1.00 98.31 79 LEU A O 1
ATOM 649 N N . LYS A 1 80 ? -9.991 0.247 18.559 1.00 98.38 80 LYS A N 1
ATOM 650 C CA . LYS A 1 80 ? -11.427 0.296 18.236 1.00 98.38 80 LYS A CA 1
ATOM 651 C C . LYS A 1 80 ? -12.230 -0.790 18.950 1.00 98.38 80 LYS A C 1
ATOM 653 O O . LYS A 1 80 ? -13.300 -0.499 19.470 1.00 98.38 80 LYS A O 1
ATOM 658 N N . ARG A 1 81 ? -11.710 -2.023 19.017 1.00 98.25 81 ARG A N 1
ATOM 659 C CA . ARG A 1 81 ? -12.359 -3.114 19.765 1.00 98.25 81 ARG A CA 1
ATOM 660 C C . ARG A 1 81 ? -12.458 -2.809 21.256 1.00 98.25 81 ARG A C 1
ATOM 662 O O . ARG A 1 81 ? -13.523 -2.987 21.830 1.00 98.25 81 ARG A O 1
ATOM 669 N N . ILE A 1 82 ? -11.370 -2.325 21.856 1.00 98.25 82 ILE A N 1
ATOM 670 C CA . ILE A 1 82 ? -11.350 -1.956 23.278 1.00 98.25 82 ILE A CA 1
ATOM 671 C C . ILE A 1 82 ? -12.343 -0.823 23.551 1.00 98.25 82 ILE A C 1
ATOM 673 O O . ILE A 1 82 ? -13.072 -0.881 24.535 1.00 98.25 82 ILE A O 1
ATOM 677 N N . VAL A 1 83 ? -12.393 0.192 22.686 1.00 98.44 83 VAL A N 1
ATOM 678 C CA . VAL A 1 83 ? -13.339 1.308 22.821 1.00 98.44 83 VAL A CA 1
ATOM 679 C C . VAL A 1 83 ? -14.779 0.801 22.775 1.00 98.44 83 VAL A C 1
ATOM 681 O O . VAL A 1 83 ? -15.525 1.080 23.705 1.00 98.44 83 VAL A O 1
ATOM 684 N N . ALA A 1 84 ? -15.140 -0.018 21.785 1.00 98.19 84 ALA A N 1
ATOM 685 C CA . ALA A 1 84 ? -16.491 -0.572 21.676 1.00 98.19 84 ALA A CA 1
ATOM 686 C C . ALA A 1 84 ? -16.887 -1.425 22.899 1.00 98.19 84 ALA A C 1
ATOM 688 O O . ALA A 1 84 ? -18.007 -1.330 23.395 1.00 98.19 84 ALA A O 1
ATOM 689 N N . GLU A 1 85 ? -15.963 -2.236 23.423 1.00 98.00 85 GLU A N 1
ATOM 690 C CA . GLU A 1 85 ? -16.191 -3.024 24.641 1.00 98.00 85 GLU A CA 1
ATOM 691 C C . GLU A 1 85 ? -16.440 -2.125 25.861 1.00 98.00 85 GLU A C 1
ATOM 693 O O . GLU A 1 85 ? -17.318 -2.401 26.680 1.00 98.00 85 GLU A O 1
ATOM 698 N N . LYS A 1 86 ? -15.687 -1.026 25.977 1.00 98.06 86 LYS A N 1
ATOM 699 C CA . LYS A 1 86 ? -15.838 -0.070 27.077 1.00 98.06 86 LYS A CA 1
ATOM 700 C C . LYS A 1 86 ? -17.114 0.753 26.965 1.00 98.06 86 LYS A C 1
ATOM 702 O O . LYS A 1 86 ? -17.760 0.959 27.986 1.00 98.06 86 LYS A O 1
ATOM 707 N N . GLU A 1 87 ? -17.500 1.167 25.765 1.00 98.12 87 GLU A N 1
ATOM 708 C CA . GLU A 1 87 ? -18.779 1.840 25.517 1.00 98.12 87 GLU A CA 1
ATOM 709 C C . GLU A 1 87 ? -19.954 0.939 25.905 1.00 98.12 87 GLU A C 1
ATOM 711 O O . GLU A 1 87 ? -20.815 1.364 26.671 1.00 98.12 87 GLU A O 1
ATOM 716 N N . LEU A 1 88 ? -19.933 -0.337 25.501 1.00 98.06 88 LEU A N 1
ATOM 717 C CA . LEU A 1 88 ? -20.957 -1.305 25.902 1.00 98.06 88 LEU A CA 1
ATOM 718 C C . LEU A 1 88 ? -21.009 -1.493 27.425 1.00 98.06 88 LEU A C 1
ATOM 720 O O . LEU A 1 88 ? -22.089 -1.530 28.012 1.00 98.06 88 LEU A O 1
ATOM 724 N N . GLN A 1 89 ? -19.847 -1.596 28.079 1.00 97.19 89 GLN A N 1
ATOM 725 C CA . GLN A 1 89 ? -19.774 -1.712 29.535 1.00 97.19 89 GLN A CA 1
ATOM 726 C C . GLN A 1 89 ? -20.401 -0.496 30.232 1.00 97.19 89 GLN A C 1
ATOM 728 O O . GLN A 1 89 ? -21.116 -0.670 31.218 1.00 97.19 89 GLN A O 1
ATOM 733 N N . ILE A 1 90 ? -20.150 0.715 29.725 1.00 98.25 90 ILE A N 1
ATOM 734 C CA . ILE A 1 90 ? -20.734 1.950 30.258 1.00 98.25 90 ILE A CA 1
ATOM 735 C C . ILE A 1 90 ? -22.257 1.918 30.114 1.00 98.25 90 ILE A C 1
ATOM 737 O O . ILE A 1 90 ? -22.944 2.098 31.116 1.00 98.25 90 ILE A O 1
ATOM 741 N N . THR A 1 91 ? -22.779 1.594 28.928 1.00 97.56 91 THR A N 1
ATOM 742 C CA . THR A 1 91 ? -24.229 1.512 28.687 1.00 97.56 91 THR A CA 1
ATOM 743 C C . THR A 1 91 ? -24.913 0.532 29.639 1.00 97.56 91 THR A C 1
ATOM 745 O O . THR A 1 91 ? -25.892 0.883 30.290 1.00 97.56 91 THR A O 1
ATOM 748 N N . ILE A 1 92 ? -24.358 -0.672 29.809 1.00 97.69 92 ILE A N 1
ATOM 749 C CA . ILE A 1 92 ? -24.912 -1.668 30.740 1.00 97.69 92 ILE A CA 1
ATOM 750 C C . ILE A 1 92 ? -24.887 -1.145 32.184 1.00 97.69 92 ILE A C 1
ATOM 752 O O . ILE A 1 92 ? -25.831 -1.352 32.946 1.00 97.69 92 ILE A O 1
ATOM 756 N N . MET A 1 93 ? -23.803 -0.480 32.596 1.00 97.06 93 MET A N 1
ATOM 757 C CA . MET A 1 93 ? -23.700 0.075 33.948 1.00 97.06 93 MET A CA 1
ATOM 758 C C . MET A 1 93 ? -24.720 1.190 34.201 1.00 97.06 93 MET A C 1
ATOM 760 O O . MET A 1 93 ? -25.249 1.274 35.312 1.00 97.06 93 MET A O 1
ATOM 764 N N . GLU A 1 94 ? -24.997 2.024 33.200 1.00 96.62 94 GLU A N 1
ATOM 765 C CA . GLU A 1 94 ? -26.030 3.061 33.256 1.00 96.62 94 GLU A CA 1
ATOM 766 C C . GLU A 1 94 ? -27.427 2.439 33.371 1.00 96.62 94 GLU A C 1
ATOM 768 O O . GLU A 1 94 ? -28.151 2.758 34.312 1.00 96.62 94 GLU A O 1
ATOM 773 N N . GLU A 1 95 ? -27.757 1.451 32.535 1.00 95.81 95 GLU A N 1
ATOM 774 C CA . GLU A 1 95 ? -29.037 0.731 32.603 1.00 95.81 95 GLU A CA 1
ATOM 775 C C . GLU A 1 95 ? -29.264 0.060 33.967 1.00 95.81 95 GLU A C 1
ATOM 777 O O . GLU A 1 95 ? -30.333 0.183 34.568 1.00 95.81 95 GLU A O 1
ATOM 782 N N . VAL A 1 96 ? -28.249 -0.625 34.509 1.00 95.81 96 VAL A N 1
ATOM 783 C CA . VAL A 1 96 ? -28.336 -1.260 35.837 1.00 95.81 96 VAL A CA 1
ATOM 784 C C . VAL A 1 96 ? -28.541 -0.221 36.938 1.00 95.81 96 VAL A C 1
ATOM 786 O O . VAL A 1 96 ? -29.260 -0.478 37.909 1.00 95.81 96 VAL A O 1
ATOM 789 N N . ARG A 1 97 ? -27.894 0.944 36.826 1.00 94.94 97 ARG A N 1
ATOM 790 C CA . ARG A 1 97 ? -28.072 2.037 37.783 1.00 94.94 97 ARG A CA 1
ATOM 791 C C . ARG A 1 97 ? -29.508 2.543 37.743 1.00 94.94 97 ARG A C 1
ATOM 793 O O . ARG A 1 97 ? -30.117 2.659 38.806 1.00 94.94 97 ARG A O 1
ATOM 800 N N . ASP A 1 98 ? -30.046 2.772 36.553 1.00 94.56 98 ASP A N 1
ATOM 801 C CA . ASP A 1 98 ? -31.404 3.271 36.362 1.00 94.56 98 ASP A CA 1
ATOM 802 C C . ASP A 1 98 ? -32.441 2.279 36.895 1.00 94.56 98 ASP A C 1
ATOM 804 O O . ASP A 1 98 ? -33.302 2.670 37.687 1.00 94.56 98 ASP A O 1
ATOM 808 N N . LEU A 1 99 ? -32.297 0.984 36.594 1.00 92.88 99 LEU A N 1
ATOM 809 C CA . LEU A 1 99 ? -33.160 -0.073 37.134 1.00 92.88 99 LEU A CA 1
ATOM 810 C C . LEU A 1 99 ? -33.187 -0.081 38.668 1.00 92.88 99 LEU A C 1
ATOM 812 O O . LEU A 1 99 ? -34.261 -0.146 39.262 1.00 92.88 99 LEU A O 1
ATOM 816 N N . LYS A 1 100 ? -32.028 0.060 39.323 1.00 92.19 100 LYS A N 1
ATOM 817 C CA . LYS A 1 100 ? -31.961 0.162 40.791 1.00 92.19 100 LYS A CA 1
ATOM 818 C C . LYS A 1 100 ? -32.650 1.413 41.324 1.00 92.19 100 LYS A C 1
ATOM 820 O O . LYS A 1 100 ? -33.271 1.365 42.381 1.00 92.19 100 LYS A O 1
ATOM 825 N N . THR A 1 101 ? -32.540 2.544 40.625 1.00 92.06 101 THR A N 1
ATOM 826 C CA . THR A 1 101 ? -33.237 3.764 41.060 1.00 92.06 101 THR A CA 1
ATOM 827 C C . THR A 1 101 ? -34.754 3.633 40.953 1.00 92.06 101 THR A C 1
ATOM 829 O O . THR A 1 101 ? -35.464 4.184 41.792 1.00 92.06 101 THR A O 1
ATOM 832 N N . LEU A 1 102 ? -35.251 2.897 39.955 1.00 89.81 102 LEU A N 1
ATOM 833 C CA . LEU A 1 102 ? -36.677 2.629 39.780 1.00 89.81 102 LEU A CA 1
ATOM 834 C C . LEU A 1 102 ? -37.205 1.671 40.855 1.00 89.81 102 LEU A C 1
ATOM 836 O O . LEU A 1 102 ? -38.251 1.947 41.436 1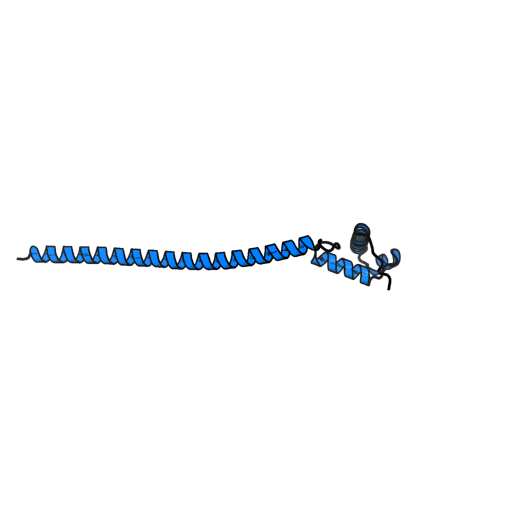.00 89.81 102 LEU A O 1
ATOM 840 N N . ASP A 1 103 ? -36.460 0.608 41.161 1.00 89.12 103 ASP A N 1
ATOM 841 C CA . ASP A 1 103 ? -36.798 -0.367 42.209 1.00 89.12 103 ASP A CA 1
ATOM 842 C C . ASP A 1 103 ? -36.879 0.280 43.605 1.00 89.12 103 ASP A C 1
ATOM 844 O O . ASP A 1 103 ? -37.856 0.095 44.337 1.00 89.12 103 ASP A O 1
ATOM 848 N N . ASN A 1 104 ? -35.915 1.147 43.943 1.00 83.88 104 ASN A N 1
ATOM 849 C CA . ASN A 1 104 ? -35.952 1.911 45.194 1.00 83.88 104 ASN A CA 1
ATOM 850 C C . ASN A 1 104 ? -37.192 2.817 45.289 1.00 83.88 104 ASN A C 1
ATOM 852 O O . ASN A 1 104 ? -37.828 2.863 46.336 1.00 83.88 104 ASN A O 1
ATOM 856 N N . ARG A 1 105 ? -37.572 3.507 44.202 1.00 79.75 105 ARG A N 1
ATOM 857 C CA . ARG A 1 105 ? -38.770 4.370 44.197 1.00 79.75 105 ARG A CA 1
ATOM 858 C C . ARG A 1 105 ? -40.058 3.567 44.389 1.00 79.75 105 ARG A C 1
ATOM 860 O O . ARG A 1 105 ? -40.912 3.970 45.168 1.00 79.75 105 ARG A O 1
ATOM 867 N N . GLN A 1 106 ? -40.184 2.420 43.720 1.00 76.75 106 GLN A N 1
ATOM 868 C CA . GLN A 1 106 ? -41.350 1.540 43.874 1.00 76.75 106 GLN A CA 1
ATOM 869 C C . GLN A 1 106 ? -41.455 0.957 45.291 1.00 76.75 106 GLN A C 1
ATOM 871 O O . GLN A 1 106 ? -42.560 0.790 45.816 1.00 76.75 106 GLN A O 1
ATOM 876 N N . SER A 1 107 ? -40.313 0.679 45.924 1.00 73.06 107 SER A N 1
ATOM 877 C CA . SER A 1 107 ? -40.241 0.225 47.315 1.00 73.06 107 SER A CA 1
ATOM 878 C C . SER A 1 107 ? -40.698 1.308 48.301 1.00 73.06 107 SER A C 1
ATOM 880 O O . SER A 1 107 ? -41.486 1.014 49.203 1.00 73.06 107 SER A O 1
ATOM 882 N N . ASP A 1 108 ? -40.268 2.559 48.102 1.00 75.50 108 ASP A N 1
ATOM 883 C CA . ASP A 1 108 ? -40.680 3.707 48.924 1.00 75.50 108 ASP A CA 1
ATOM 884 C C . ASP A 1 108 ? -42.188 3.994 48.788 1.00 75.50 108 ASP A C 1
ATOM 886 O O . ASP A 1 108 ? -42.886 4.181 49.793 1.00 75.50 108 ASP A O 1
ATOM 890 N N . ASP A 1 109 ? -42.720 3.951 47.561 1.00 73.44 109 ASP A N 1
ATOM 891 C CA . ASP A 1 109 ? -44.151 4.144 47.294 1.00 73.44 109 ASP A CA 1
ATOM 892 C C . ASP A 1 109 ? -44.999 3.041 47.951 1.00 73.44 109 ASP A C 1
ATOM 894 O O . ASP A 1 109 ? -46.014 3.329 48.589 1.00 73.44 109 ASP A O 1
ATOM 898 N N . SER A 1 110 ? -44.560 1.779 47.879 1.00 71.56 110 SER A N 1
ATOM 899 C CA . SER A 1 110 ? -45.273 0.644 48.487 1.00 71.56 110 SER A CA 1
ATOM 900 C C . SER A 1 110 ? -45.350 0.751 50.018 1.00 71.56 110 SER A C 1
ATOM 902 O O . SER A 1 110 ? -46.397 0.480 50.606 1.00 71.56 110 SER A O 1
ATOM 904 N N . GLN A 1 111 ? -44.277 1.207 50.676 1.00 67.75 111 GLN A N 1
ATOM 905 C CA . GLN A 1 111 ? -44.259 1.412 52.132 1.00 67.75 111 GLN A CA 1
ATOM 906 C C . GLN A 1 111 ? -45.104 2.613 52.591 1.00 67.75 111 GLN A C 1
ATOM 908 O O . GLN A 1 111 ? -45.650 2.600 53.698 1.00 67.75 111 GLN A O 1
ATOM 913 N N . SER A 1 112 ? -45.224 3.652 51.759 1.00 68.81 112 SER A N 1
ATOM 914 C CA . SER A 1 112 ? -46.062 4.829 52.031 1.00 68.81 112 SER A CA 1
ATOM 915 C C . SER A 1 112 ? -47.559 4.483 52.045 1.00 68.81 112 SER A C 1
ATOM 917 O O . SER A 1 112 ? -48.296 4.875 52.959 1.00 68.81 112 SER A O 1
ATOM 919 N N . VAL A 1 113 ? -48.010 3.682 51.074 1.00 69.31 113 VAL A N 1
ATOM 920 C CA . VAL A 1 113 ? -49.418 3.262 50.963 1.00 69.31 113 VAL A CA 1
ATOM 921 C C . VAL A 1 113 ? -49.830 2.360 52.133 1.00 69.31 113 VAL A C 1
ATOM 923 O O . VAL A 1 113 ? -50.915 2.548 52.684 1.00 69.31 113 VAL A O 1
ATOM 926 N N . ASP A 1 114 ? -48.960 1.443 52.569 1.00 66.25 114 ASP A N 1
ATOM 927 C CA . ASP A 1 114 ? -49.239 0.557 53.712 1.00 66.25 114 ASP A CA 1
ATOM 928 C C . ASP A 1 114 ? -49.323 1.320 55.046 1.00 66.25 114 ASP A C 1
ATOM 930 O O . ASP A 1 114 ? -50.180 1.025 55.879 1.00 66.25 114 ASP A O 1
ATOM 934 N N . ARG A 1 115 ? -48.508 2.369 55.241 1.00 62.97 115 ARG A N 1
ATOM 935 C CA . ARG A 1 115 ? -48.587 3.233 56.438 1.00 62.97 115 ARG A CA 1
ATOM 936 C C . ARG A 1 115 ? -49.866 4.062 56.528 1.00 62.97 115 ARG A C 1
ATOM 938 O O . ARG A 1 115 ? -50.229 4.479 57.621 1.00 62.97 115 ARG A O 1
ATOM 945 N N . THR A 1 116 ? -50.534 4.313 55.406 1.00 61.78 116 THR A N 1
ATOM 946 C CA . THR A 1 116 ? -51.760 5.130 55.358 1.00 61.78 116 THR A CA 1
ATOM 947 C C . THR A 1 116 ? -53.023 4.284 55.591 1.00 61.78 116 THR A C 1
ATOM 949 O O . THR A 1 116 ? -54.122 4.823 55.690 1.00 61.78 116 THR A O 1
ATOM 952 N N . ARG A 1 117 ? -52.887 2.952 55.670 1.00 59.59 117 ARG A N 1
ATOM 953 C CA . ARG A 1 117 ? -54.001 1.993 55.729 1.00 59.59 117 ARG A CA 1
ATOM 954 C C . ARG A 1 117 ? -54.251 1.385 57.124 1.00 59.59 117 ARG A C 1
ATOM 956 O O . ARG A 1 117 ? -55.065 0.468 57.224 1.00 59.59 117 ARG A O 1
ATOM 963 N N . VAL A 1 118 ? -53.580 1.889 58.165 1.00 49.34 118 VAL A N 1
ATOM 964 C CA . VAL A 1 118 ? -53.763 1.536 59.593 1.00 49.34 118 VAL A CA 1
ATOM 965 C C . VAL A 1 118 ? -54.557 2.629 60.295 1.00 49.34 118 VAL A C 1
ATOM 967 O O . VAL A 1 118 ? -55.468 2.275 61.073 1.00 49.34 118 VAL A O 1
#

Secondary structure (DSSP, 8-state):
-------HHHHHHHHHHHHHHS-HHHHHHHTT--HHHHHHHHHHHHHHSSSSPPPHHHHHHHHHHHHHHHHHHHHHHHHHHHHHHHHHHHHHHHHHHHHHHHHHHHHHHHHHHHHT--

Sequence (118 aa):
MTKRDYTQEFKEQILRECQEVGNVAVVARRHNISPNTIHTWRRKARRTGSTTPLPADDVKRIKELEARLAKISTENDRLKRIVAEKELQITIMEEVRDLKTLDNRQSDDSQSVDRTRV

Foldseek 3Di:
DDDDDDDQVVLVVLLVVCVVVVDLVVSCVVVVHPSVVNVVQVVCCVPPVGSDDDDPVVVVVVVVVVVVVVVVVVVVVVVVVVVVVVVVVVVVVVVVVVVVVVVVVVVVVVVVVVVVVD